Protein AF-A0A5K0VHL0-F1 (afdb_monomer_lite)

Foldseek 3Di:
DVVVVVVVVVVVVVLVVVLVVVLVVQLVVCVVVVNPPSPVSSLVVQLVVLVVQLVVLVVCCVPPDPDPDPVVVVVSSVVSNVVSVVSSVSD

Structure (mmCIF, N/CA/C/O backbone):
data_AF-A0A5K0VHL0-F1
#
_entry.id   AF-A0A5K0VHL0-F1
#
loop_
_atom_site.group_PDB
_atom_site.id
_atom_site.type_symbol
_atom_site.label_atom_id
_atom_site.label_alt_id
_atom_site.label_comp_id
_atom_site.label_asym_id
_atom_site.label_entity_id
_atom_site.label_seq_id
_atom_site.pdbx_PDB_ins_code
_atom_site.Cartn_x
_atom_site.Cartn_y
_atom_site.Cartn_z
_atom_site.occupancy
_atom_site.B_iso_or_equiv
_atom_site.auth_seq_id
_atom_site.auth_comp_id
_atom_site.auth_asym_id
_atom_site.auth_atom_id
_atom_site.pdbx_PDB_model_num
ATOM 1 N N . VAL A 1 1 ? 0.742 -4.759 24.848 1.00 50.19 1 VAL A N 1
ATOM 2 C CA . VAL A 1 1 ? 0.384 -3.577 24.024 1.00 50.19 1 VAL A CA 1
ATOM 3 C C . VAL A 1 1 ? 1.458 -3.254 22.974 1.00 50.19 1 VAL A C 1
ATOM 5 O O . VAL A 1 1 ? 1.102 -3.130 21.814 1.00 50.19 1 VAL A O 1
ATOM 8 N N . TYR A 1 2 ? 2.759 -3.248 23.304 1.00 52.38 2 TYR A N 1
ATOM 9 C CA . TYR A 1 2 ? 3.854 -2.988 22.339 1.00 52.38 2 TYR A CA 1
ATOM 10 C C . TYR A 1 2 ? 4.132 -4.089 21.292 1.00 52.38 2 TYR A C 1
ATOM 12 O O . TYR A 1 2 ? 4.617 -3.790 20.206 1.00 52.38 2 TYR A O 1
ATOM 20 N N . TYR A 1 3 ? 3.769 -5.348 21.563 1.00 56.03 3 TYR A N 1
ATOM 21 C CA . TYR A 1 3 ? 3.943 -6.458 20.610 1.00 56.03 3 TYR A CA 1
ATOM 22 C C . TYR A 1 3 ? 3.150 -6.286 19.308 1.00 56.03 3 TYR A C 1
ATOM 24 O O . TYR A 1 3 ? 3.593 -6.724 18.252 1.00 56.03 3 TYR A O 1
ATOM 32 N N . VAL A 1 4 ? 1.994 -5.620 19.374 1.00 67.88 4 VAL A N 1
ATOM 33 C CA . VAL A 1 4 ? 1.111 -5.428 18.216 1.00 67.88 4 VAL A CA 1
ATOM 34 C C . VAL A 1 4 ? 1.740 -4.464 17.209 1.00 67.88 4 VAL A C 1
ATOM 36 O O . VAL A 1 4 ? 1.760 -4.753 16.018 1.00 67.88 4 VAL A O 1
ATOM 39 N N . TYR A 1 5 ? 2.326 -3.361 17.686 1.00 63.75 5 TYR A N 1
ATOM 40 C CA . TYR A 1 5 ? 3.013 -2.392 16.829 1.00 63.75 5 TYR A CA 1
ATOM 41 C C . TYR A 1 5 ? 4.298 -2.960 16.214 1.00 63.75 5 TYR A C 1
ATOM 43 O O . TYR A 1 5 ? 4.543 -2.756 15.027 1.00 63.75 5 TYR A O 1
ATOM 51 N N . GLY A 1 6 ? 5.083 -3.725 16.983 1.00 73.12 6 GLY A N 1
ATOM 52 C CA . GLY A 1 6 ? 6.280 -4.395 16.460 1.00 73.12 6 GLY A CA 1
ATOM 53 C C . GLY A 1 6 ? 5.955 -5.436 15.383 1.00 73.12 6 GLY A C 1
ATOM 54 O O . GLY A 1 6 ? 6.618 -5.487 14.350 1.00 73.12 6 GLY A O 1
ATOM 55 N N . PHE A 1 7 ? 4.890 -6.220 15.580 1.00 72.88 7 PHE A N 1
ATOM 56 C CA . PHE A 1 7 ? 4.440 -7.205 14.596 1.00 72.88 7 PHE A CA 1
ATOM 57 C C . PHE A 1 7 ? 3.922 -6.549 13.309 1.00 72.88 7 PHE A C 1
ATOM 59 O O . PHE A 1 7 ? 4.267 -6.998 12.219 1.00 72.88 7 PHE A O 1
ATOM 66 N N . MET A 1 8 ? 3.157 -5.454 13.407 1.00 74.44 8 MET A N 1
ATOM 67 C CA . MET A 1 8 ? 2.704 -4.719 12.219 1.00 74.44 8 MET A CA 1
ATOM 68 C C . MET A 1 8 ? 3.867 -4.119 11.419 1.00 74.44 8 MET A C 1
ATOM 70 O O . MET A 1 8 ? 3.838 -4.167 10.191 1.00 74.44 8 MET A O 1
ATOM 74 N N . LEU A 1 9 ? 4.908 -3.616 12.091 1.00 74.94 9 LEU A N 1
ATOM 75 C CA . LEU A 1 9 ? 6.108 -3.095 11.428 1.00 74.94 9 LEU A CA 1
ATOM 76 C C . LEU A 1 9 ? 6.875 -4.204 10.693 1.00 74.94 9 LEU A C 1
ATOM 78 O O . LEU A 1 9 ? 7.302 -4.014 9.555 1.00 74.94 9 LEU A O 1
ATOM 82 N N . LEU A 1 10 ? 7.001 -5.380 11.309 1.00 78.62 10 LEU A N 1
ATOM 83 C CA . LEU A 1 10 ? 7.653 -6.534 10.691 1.00 78.62 10 LEU A CA 1
ATOM 84 C C . LEU A 1 10 ? 6.884 -7.013 9.451 1.00 78.62 10 LEU A C 1
ATOM 86 O O . LEU A 1 10 ? 7.488 -7.227 8.402 1.00 78.62 10 LEU A O 1
ATOM 90 N N . VAL A 1 11 ? 5.554 -7.112 9.536 1.00 79.69 11 VAL A N 1
ATOM 91 C CA . VAL A 1 11 ? 4.705 -7.457 8.383 1.00 79.69 11 VAL A CA 1
ATOM 92 C C . VAL A 1 11 ? 4.828 -6.406 7.275 1.00 79.69 11 VAL A C 1
ATOM 94 O O . VAL A 1 11 ? 4.937 -6.777 6.111 1.00 79.69 11 VAL A O 1
ATOM 97 N N . PHE A 1 12 ? 4.888 -5.114 7.614 1.00 74.62 12 PHE A N 1
ATOM 98 C CA . PHE A 1 12 ? 5.117 -4.047 6.636 1.00 74.62 12 PHE A CA 1
ATOM 99 C C . PHE A 1 12 ? 6.460 -4.204 5.902 1.00 74.62 12 PHE A C 1
ATOM 101 O O . PHE A 1 12 ? 6.492 -4.120 4.677 1.00 74.62 12 PHE A O 1
ATOM 108 N N . LEU A 1 13 ? 7.550 -4.512 6.615 1.00 79.38 13 LEU A N 1
ATOM 109 C CA . LEU A 1 13 ? 8.857 -4.770 5.995 1.00 79.38 13 LEU A CA 1
ATOM 110 C C . LEU A 1 13 ? 8.834 -5.974 5.048 1.00 79.38 13 LEU A C 1
ATOM 112 O O . LEU A 1 13 ? 9.358 -5.885 3.939 1.00 79.38 13 LEU A O 1
ATOM 116 N N . ILE A 1 14 ? 8.213 -7.086 5.458 1.00 83.31 14 ILE A N 1
ATOM 117 C CA . ILE A 1 14 ? 8.095 -8.272 4.596 1.00 83.31 14 ILE A CA 1
ATOM 118 C C . ILE A 1 14 ? 7.281 -7.936 3.346 1.00 83.31 14 ILE A C 1
ATOM 120 O O . ILE A 1 14 ? 7.677 -8.327 2.251 1.00 83.31 14 ILE A O 1
ATOM 124 N N . LEU A 1 15 ? 6.183 -7.187 3.485 1.00 77.94 15 LEU A N 1
ATOM 125 C CA . LEU A 1 15 ? 5.373 -6.760 2.344 1.00 77.94 15 LEU A CA 1
ATOM 126 C C . LEU A 1 15 ? 6.197 -5.937 1.350 1.00 77.94 15 LEU A C 1
ATOM 128 O O . LEU A 1 15 ? 6.159 -6.252 0.166 1.00 77.94 15 LEU A O 1
ATOM 132 N N . VAL A 1 16 ? 6.994 -4.971 1.821 1.00 78.00 16 VAL A N 1
ATOM 133 C CA . VAL A 1 16 ? 7.876 -4.161 0.959 1.00 78.00 16 VAL A CA 1
ATOM 134 C C . VAL A 1 16 ? 8.898 -5.033 0.224 1.00 78.00 16 VAL A C 1
ATOM 136 O O . VAL A 1 16 ? 9.079 -4.889 -0.986 1.00 78.00 16 VAL A O 1
ATOM 139 N N . ILE A 1 17 ? 9.547 -5.966 0.927 1.00 82.81 17 ILE A N 1
ATOM 140 C CA . ILE A 1 17 ? 10.541 -6.863 0.319 1.00 82.81 17 ILE A CA 1
ATOM 141 C C . ILE A 1 17 ? 9.885 -7.752 -0.741 1.00 82.81 17 ILE A C 1
ATOM 143 O O . ILE A 1 17 ? 10.396 -7.857 -1.855 1.00 82.81 17 ILE A O 1
ATOM 147 N N . VAL A 1 18 ? 8.735 -8.358 -0.427 1.00 81.56 18 VAL A N 1
ATOM 148 C CA . VAL A 1 18 ? 8.008 -9.226 -1.363 1.00 81.56 18 VAL A CA 1
ATOM 149 C C . VAL A 1 18 ? 7.552 -8.439 -2.587 1.00 81.56 18 VAL A C 1
ATOM 151 O O . VAL A 1 18 ? 7.734 -8.930 -3.699 1.00 81.56 18 VAL A O 1
ATOM 154 N N . THR A 1 19 ? 7.033 -7.216 -2.422 1.00 77.00 19 THR A N 1
ATOM 155 C CA . THR A 1 19 ? 6.655 -6.380 -3.571 1.00 77.00 19 THR A CA 1
ATOM 156 C C . THR A 1 19 ? 7.856 -6.086 -4.458 1.00 77.00 19 THR A C 1
ATOM 158 O O . THR A 1 19 ? 7.785 -6.364 -5.648 1.00 77.00 19 THR A O 1
ATOM 161 N N . VAL A 1 20 ? 8.990 -5.661 -3.890 1.00 77.94 20 VAL A N 1
ATOM 162 C CA . VAL A 1 20 ? 10.213 -5.372 -4.660 1.00 77.94 20 VAL A CA 1
ATOM 163 C C . VAL A 1 20 ? 10.708 -6.613 -5.408 1.00 77.94 20 VAL A C 1
ATOM 165 O O . VAL A 1 20 ? 11.035 -6.531 -6.592 1.00 77.94 20 VAL A O 1
ATOM 168 N N . CYS A 1 21 ? 10.725 -7.778 -4.756 1.00 81.94 21 CYS A N 1
ATOM 169 C CA . CYS A 1 21 ? 11.120 -9.028 -5.401 1.00 81.94 21 CYS A CA 1
ATOM 170 C C . CYS A 1 21 ? 10.197 -9.394 -6.571 1.00 81.94 21 CYS A C 1
ATOM 172 O O . CYS A 1 21 ? 10.691 -9.775 -7.632 1.00 81.94 21 CYS A O 1
ATOM 174 N N . VAL A 1 22 ? 8.877 -9.262 -6.407 1.00 77.81 22 VAL A N 1
ATOM 175 C CA . VAL A 1 22 ? 7.905 -9.557 -7.471 1.00 77.81 22 VAL A CA 1
ATOM 176 C C . VAL A 1 22 ? 8.085 -8.605 -8.657 1.00 77.81 22 VAL A C 1
ATOM 178 O O . VAL A 1 22 ? 8.087 -9.069 -9.798 1.00 77.81 22 VAL A O 1
ATOM 181 N N . THR A 1 23 ? 8.330 -7.313 -8.419 1.00 74.75 23 THR A N 1
ATOM 182 C CA . THR A 1 23 ? 8.577 -6.327 -9.487 1.00 74.75 23 THR A CA 1
ATOM 183 C C . THR A 1 23 ? 9.860 -6.638 -10.267 1.00 74.75 23 THR A C 1
ATOM 185 O O . THR A 1 23 ? 9.867 -6.598 -11.501 1.00 74.75 23 THR A O 1
ATOM 188 N N . ILE A 1 24 ? 10.943 -7.019 -9.579 1.00 77.38 24 ILE A N 1
ATOM 189 C CA . ILE A 1 24 ? 12.211 -7.418 -10.220 1.00 77.38 24 ILE A CA 1
ATOM 190 C C . ILE A 1 24 ? 12.024 -8.686 -11.066 1.00 77.38 24 ILE A C 1
ATOM 192 O O . ILE A 1 24 ? 12.498 -8.758 -12.198 1.00 77.38 24 ILE A O 1
ATOM 196 N N . VAL A 1 25 ? 11.307 -9.687 -10.552 1.00 79.25 25 VAL A N 1
ATOM 197 C CA . VAL A 1 25 ? 11.048 -10.927 -11.298 1.00 79.25 25 VAL A CA 1
ATOM 198 C C . VAL A 1 25 ? 10.155 -10.655 -12.516 1.00 79.25 25 VAL A C 1
ATOM 200 O O . VAL A 1 25 ? 10.453 -11.135 -13.609 1.00 79.25 25 VAL A O 1
ATOM 203 N N . GLY A 1 26 ? 9.104 -9.843 -12.365 1.00 73.38 26 GLY A N 1
ATOM 204 C CA . GLY A 1 26 ? 8.202 -9.465 -13.458 1.00 73.38 26 GLY A CA 1
ATOM 205 C C . GLY A 1 26 ? 8.913 -8.713 -14.585 1.00 73.38 26 GLY A C 1
ATOM 206 O O . GLY A 1 26 ? 8.746 -9.045 -15.760 1.00 73.38 26 GLY A O 1
ATOM 207 N N . THR A 1 27 ? 9.772 -7.754 -14.234 1.00 72.50 27 THR A N 1
ATOM 208 C CA . THR A 1 27 ? 10.601 -7.028 -15.211 1.00 72.50 27 THR A CA 1
ATOM 209 C C . THR A 1 27 ? 11.622 -7.940 -15.896 1.00 72.50 27 THR A C 1
ATOM 211 O O . THR A 1 27 ? 11.817 -7.824 -17.107 1.00 72.50 27 THR A O 1
ATOM 214 N N . TYR A 1 28 ? 12.210 -8.900 -15.173 1.00 74.75 28 TYR A N 1
ATOM 215 C CA . TYR A 1 28 ? 13.139 -9.879 -15.745 1.00 74.75 28 TYR A CA 1
ATOM 216 C C . TYR A 1 28 ? 12.468 -10.796 -16.777 1.00 74.75 28 TYR A C 1
ATOM 218 O O . TYR A 1 28 ? 13.019 -11.012 -17.860 1.00 74.75 28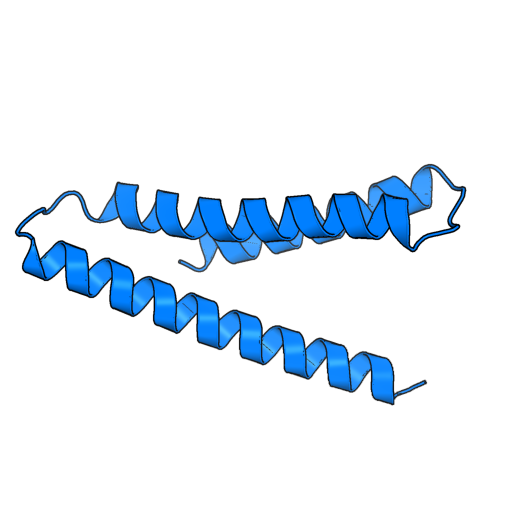 TYR A O 1
ATOM 226 N N . PHE A 1 29 ? 11.267 -11.307 -16.487 1.00 68.62 29 PHE A N 1
ATOM 227 C CA . PHE A 1 29 ? 10.503 -12.118 -17.444 1.00 68.62 29 PHE A CA 1
ATOM 228 C C . PHE A 1 29 ? 10.138 -11.333 -18.706 1.00 68.62 29 PHE A C 1
ATOM 230 O O . PHE A 1 29 ? 10.214 -11.882 -19.804 1.00 68.62 29 PHE A O 1
ATOM 237 N N . LEU A 1 30 ? 9.798 -10.048 -18.573 1.00 69.56 30 LEU A N 1
ATOM 238 C CA . LEU A 1 30 ? 9.480 -9.212 -19.728 1.00 69.56 30 LEU A CA 1
ATOM 239 C C . LEU A 1 30 ? 10.692 -8.917 -20.615 1.00 69.56 30 LEU A C 1
ATOM 241 O O . LEU A 1 30 ? 10.564 -8.958 -21.838 1.00 69.56 30 LEU A O 1
ATOM 245 N N . LEU A 1 31 ? 11.862 -8.674 -20.013 1.00 69.75 31 LEU A N 1
ATOM 246 C CA . LEU A 1 31 ? 13.114 -8.506 -20.758 1.00 69.75 31 LEU A CA 1
ATOM 247 C C . LEU A 1 31 ? 13.500 -9.781 -21.522 1.00 69.75 31 LEU A C 1
ATOM 249 O O . LEU A 1 31 ? 13.957 -9.691 -22.656 1.00 69.75 31 LEU A O 1
ATOM 253 N N . ASN A 1 32 ? 13.283 -10.963 -20.932 1.00 72.00 32 ASN A N 1
ATOM 254 C CA . ASN A 1 32 ? 13.523 -12.245 -21.608 1.00 72.00 32 ASN A CA 1
ATOM 255 C C . ASN A 1 32 ? 12.537 -12.515 -22.755 1.00 72.00 32 ASN A C 1
ATOM 257 O O . ASN A 1 32 ? 12.856 -13.269 -23.667 1.00 72.00 32 ASN A O 1
ATOM 261 N N . ALA A 1 33 ? 11.348 -11.909 -22.718 1.00 68.12 33 ALA A N 1
ATOM 262 C CA . ALA A 1 33 ? 10.322 -12.062 -23.744 1.00 68.12 33 ALA A CA 1
ATOM 263 C C . ALA A 1 33 ? 10.463 -11.069 -24.918 1.00 68.12 33 ALA A C 1
ATOM 265 O O . ALA A 1 33 ? 9.527 -10.971 -25.714 1.00 68.12 33 ALA A O 1
ATOM 266 N N . GLU A 1 34 ? 11.562 -10.297 -24.992 1.00 68.56 34 GLU A N 1
ATOM 267 C CA . GLU A 1 34 ? 11.837 -9.256 -26.012 1.00 68.56 34 GLU A CA 1
ATOM 268 C C . GLU A 1 34 ? 10.707 -8.214 -26.187 1.00 68.56 34 GLU A C 1
ATOM 270 O O . GLU A 1 34 ? 10.670 -7.434 -27.140 1.00 68.56 34 GLU A O 1
ATOM 275 N N . ASN A 1 35 ? 9.772 -8.160 -25.234 1.00 64.50 35 ASN A N 1
ATOM 276 C CA . ASN A 1 35 ? 8.614 -7.284 -25.273 1.00 64.50 35 ASN A CA 1
ATOM 277 C C . ASN A 1 35 ? 8.938 -5.973 -24.558 1.00 64.50 35 ASN A C 1
ATOM 279 O O . ASN A 1 35 ? 8.803 -5.838 -23.343 1.00 64.50 35 ASN A O 1
ATOM 283 N N . TYR A 1 36 ? 9.307 -4.961 -25.340 1.00 59.72 36 TYR A N 1
ATOM 284 C CA . TYR A 1 36 ? 9.637 -3.613 -24.860 1.00 59.72 36 TYR A CA 1
ATOM 285 C C . TYR A 1 36 ? 8.435 -2.806 -24.313 1.00 59.72 36 TYR A C 1
ATOM 287 O O . TYR A 1 36 ? 8.595 -1.655 -23.916 1.00 59.72 36 TYR A O 1
ATOM 295 N N . HIS A 1 37 ? 7.232 -3.391 -24.219 1.00 62.12 37 HIS A N 1
ATOM 296 C CA . HIS A 1 37 ? 6.045 -2.796 -23.573 1.00 62.12 37 HIS A CA 1
ATOM 297 C C . HIS A 1 37 ? 6.025 -2.987 -22.035 1.00 62.12 37 HIS A C 1
ATOM 299 O O . HIS A 1 37 ? 4.979 -3.131 -21.398 1.00 62.12 37 HIS A O 1
ATOM 305 N N . TRP A 1 38 ? 7.204 -2.947 -21.413 1.00 62.41 38 TRP A N 1
ATOM 306 C CA . TRP A 1 38 ? 7.441 -3.093 -19.972 1.00 62.41 38 TRP A CA 1
ATOM 307 C C . TRP A 1 38 ? 6.639 -2.177 -19.045 1.00 62.41 38 TRP A C 1
ATOM 309 O O . TRP A 1 38 ? 6.250 -2.598 -17.960 1.00 62.41 38 TRP A O 1
ATOM 319 N N . GLN A 1 39 ? 6.312 -0.968 -19.490 1.00 64.94 39 GLN A N 1
ATOM 320 C CA . GLN A 1 39 ? 5.727 0.067 -18.635 1.00 64.94 39 GLN A CA 1
ATOM 321 C C . GLN A 1 39 ? 4.307 -0.285 -18.166 1.00 64.94 39 GLN A C 1
ATOM 323 O O . GLN A 1 39 ? 3.988 -0.150 -16.988 1.00 64.94 39 GLN A O 1
ATOM 328 N N . TRP A 1 40 ? 3.461 -0.795 -19.066 1.00 65.00 40 TRP A N 1
ATOM 329 C CA . TRP A 1 40 ? 2.067 -1.116 -18.743 1.00 65.00 40 TRP A CA 1
ATOM 330 C C . TRP A 1 40 ? 1.932 -2.413 -17.947 1.00 65.00 40 TRP A C 1
ATOM 332 O O . TRP A 1 40 ? 1.056 -2.527 -17.094 1.00 65.00 40 TRP A O 1
ATOM 342 N N . THR A 1 41 ? 2.818 -3.378 -18.1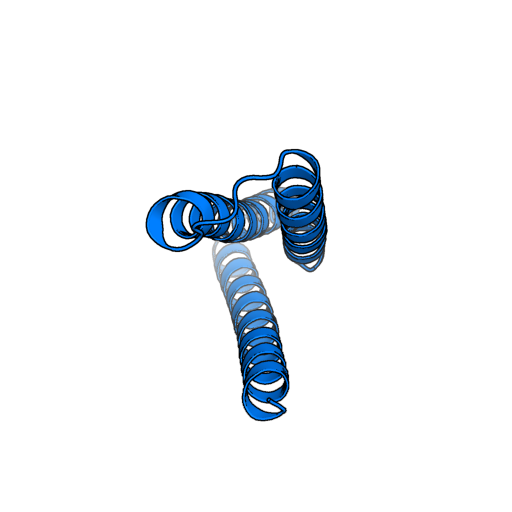89 1.00 66.31 41 THR A N 1
ATOM 343 C CA . THR A 1 41 ? 2.754 -4.697 -17.547 1.00 66.31 41 THR A CA 1
ATOM 344 C C . THR A 1 41 ? 3.260 -4.650 -16.106 1.00 66.31 41 THR A C 1
ATOM 346 O O . THR A 1 41 ? 2.637 -5.246 -15.227 1.00 66.31 41 THR A O 1
ATOM 349 N N . SER A 1 42 ? 4.316 -3.873 -15.831 1.00 65.56 42 SER A N 1
ATOM 350 C CA . SER A 1 42 ? 4.763 -3.605 -14.456 1.00 65.56 42 SER A CA 1
ATOM 351 C C . SER A 1 42 ? 3.667 -2.911 -13.644 1.00 65.56 42 SER A C 1
ATOM 353 O O . SER A 1 42 ? 3.342 -3.374 -12.548 1.00 65.56 42 SER A O 1
ATOM 355 N N . PHE A 1 43 ? 3.010 -1.901 -14.232 1.00 68.25 43 PHE A N 1
ATOM 356 C CA . PHE A 1 43 ? 1.895 -1.187 -13.605 1.00 68.25 43 PHE A CA 1
ATOM 357 C C . PHE A 1 43 ? 0.689 -2.099 -13.327 1.00 68.25 43 PHE A C 1
ATOM 359 O O . PHE A 1 43 ? 0.113 -2.056 -12.241 1.00 68.25 43 PHE A O 1
ATOM 366 N N . PHE A 1 44 ? 0.325 -2.983 -14.265 1.00 69.25 44 PHE A N 1
ATOM 367 C CA . PHE A 1 44 ? -0.781 -3.928 -14.065 1.00 69.25 44 PHE A CA 1
ATOM 368 C C . PHE A 1 44 ? -0.467 -4.981 -12.992 1.00 69.25 44 PHE A C 1
ATOM 370 O O . PHE A 1 44 ? -1.351 -5.352 -12.214 1.00 69.25 44 PHE A O 1
ATOM 377 N N . SER A 1 45 ? 0.789 -5.437 -12.910 1.00 70.50 45 SER A N 1
ATOM 378 C CA . SER A 1 45 ? 1.209 -6.382 -11.871 1.00 70.50 45 SER A CA 1
ATOM 379 C C . SER A 1 45 ? 1.111 -5.753 -10.476 1.00 70.50 45 SER A C 1
ATOM 381 O O . SER A 1 45 ? 0.533 -6.362 -9.579 1.00 70.50 45 SER A O 1
ATOM 383 N N . ALA A 1 46 ? 1.546 -4.500 -10.322 1.00 70.88 46 ALA A N 1
ATOM 384 C CA . ALA A 1 46 ? 1.494 -3.762 -9.064 1.00 70.88 46 ALA A CA 1
ATOM 385 C C . ALA A 1 46 ? 0.062 -3.390 -8.650 1.00 70.88 46 ALA A C 1
ATOM 387 O O . ALA A 1 46 ? -0.316 -3.502 -7.478 1.00 70.88 46 ALA A O 1
ATOM 388 N N . ALA A 1 47 ? -0.769 -3.006 -9.623 1.00 76.31 47 ALA A N 1
ATOM 389 C CA . ALA A 1 47 ? -2.186 -2.750 -9.401 1.00 76.31 47 ALA A CA 1
ATOM 390 C C . ALA A 1 47 ? -2.909 -4.004 -8.881 1.00 76.31 47 ALA A C 1
ATOM 392 O O . ALA A 1 47 ? -3.749 -3.901 -7.987 1.00 76.31 47 ALA A O 1
ATOM 393 N N . SER A 1 48 ? -2.556 -5.196 -9.376 1.00 76.81 48 SER A N 1
ATOM 394 C CA . SER A 1 48 ? -3.182 -6.448 -8.935 1.00 76.81 48 SER A CA 1
ATOM 395 C C . SER A 1 48 ? -2.906 -6.771 -7.457 1.00 76.81 48 SER A C 1
ATOM 397 O O . SER A 1 48 ? -3.824 -7.154 -6.725 1.00 76.81 48 SER A O 1
ATOM 399 N N . THR A 1 49 ? -1.684 -6.528 -6.975 1.00 78.94 49 THR A N 1
ATOM 400 C CA . THR A 1 49 ? -1.302 -6.707 -5.566 1.00 78.94 49 THR A CA 1
ATOM 401 C C . THR A 1 49 ? -2.004 -5.699 -4.660 1.00 78.94 49 THR A C 1
ATOM 403 O O . THR A 1 49 ? -2.546 -6.085 -3.622 1.00 78.94 49 THR A O 1
ATOM 406 N N . ALA A 1 50 ? -2.063 -4.424 -5.057 1.00 79.88 50 ALA A N 1
ATOM 407 C CA . ALA A 1 50 ? -2.778 -3.387 -4.309 1.00 79.88 50 ALA A CA 1
ATOM 408 C C . ALA A 1 50 ? -4.287 -3.681 -4.202 1.00 79.88 50 ALA A C 1
ATOM 410 O O . ALA A 1 50 ? -4.876 -3.550 -3.125 1.00 79.88 50 ALA A O 1
ATOM 411 N N . VAL A 1 51 ? -4.909 -4.150 -5.289 1.00 80.88 51 VAL A N 1
ATOM 412 C CA . VAL A 1 51 ? -6.325 -4.555 -5.309 1.00 80.88 51 VAL A CA 1
ATOM 413 C C . VAL A 1 51 ? -6.577 -5.754 -4.389 1.00 80.88 51 VAL A C 1
ATOM 415 O O . VAL A 1 51 ? -7.571 -5.760 -3.659 1.00 80.88 51 VAL A O 1
ATOM 418 N N . TYR A 1 52 ? -5.674 -6.738 -4.359 1.00 80.69 52 TYR A N 1
ATOM 419 C CA . TYR A 1 52 ? -5.789 -7.895 -3.466 1.00 80.69 52 TYR A CA 1
ATOM 420 C C . TYR A 1 52 ? -5.754 -7.490 -1.984 1.00 80.69 52 TYR A C 1
ATOM 422 O O . TYR A 1 52 ? -6.597 -7.927 -1.196 1.00 80.69 52 TYR A O 1
ATOM 430 N N . VAL A 1 53 ? -4.824 -6.608 -1.602 1.00 81.12 53 VAL A N 1
ATOM 431 C CA . VAL A 1 53 ? -4.719 -6.088 -0.226 1.00 81.12 53 VAL A CA 1
ATOM 432 C C . VAL A 1 53 ? -5.968 -5.286 0.156 1.00 81.12 53 VAL A C 1
ATOM 434 O O . VAL A 1 53 ? -6.483 -5.435 1.269 1.00 81.12 53 VAL A O 1
ATOM 437 N N . TYR A 1 54 ? -6.510 -4.493 -0.771 1.00 81.25 54 TYR A N 1
ATOM 438 C CA . TYR A 1 54 ? -7.735 -3.733 -0.535 1.00 81.25 54 TYR A CA 1
ATOM 439 C C . TYR A 1 54 ? -8.954 -4.647 -0.324 1.00 81.25 54 TYR A C 1
ATOM 441 O O . TYR A 1 54 ? -9.676 -4.489 0.664 1.00 81.25 54 TYR A O 1
ATOM 449 N N . LEU A 1 55 ? -9.139 -5.666 -1.171 1.00 82.44 55 LEU A N 1
ATOM 450 C CA . LEU A 1 55 ? -10.190 -6.682 -1.012 1.00 82.44 55 LEU A CA 1
ATOM 451 C C . LEU A 1 55 ? -10.061 -7.454 0.305 1.00 82.44 55 LEU A C 1
ATOM 453 O O . LEU A 1 55 ? -11.062 -7.693 0.986 1.00 82.44 55 LEU A O 1
ATOM 457 N N . TYR A 1 56 ? -8.836 -7.791 0.708 1.00 80.88 56 TYR A N 1
ATOM 458 C CA . TYR A 1 56 ? -8.590 -8.429 1.997 1.00 80.88 56 TYR A CA 1
ATOM 459 C C . TYR A 1 56 ? -8.992 -7.523 3.172 1.00 80.88 56 TYR A C 1
ATOM 461 O O . TYR A 1 56 ? -9.592 -7.999 4.138 1.00 80.88 56 TYR A O 1
ATOM 469 N N . SER A 1 57 ? -8.736 -6.212 3.080 1.00 80.06 57 SER A N 1
ATOM 470 C CA . SER A 1 57 ? -9.162 -5.249 4.107 1.00 80.06 57 SER A CA 1
ATOM 471 C C . SER A 1 57 ? -10.691 -5.160 4.232 1.00 80.06 57 SER A C 1
ATOM 473 O O . SER A 1 57 ? -11.205 -5.095 5.349 1.00 80.06 57 SER A O 1
ATOM 475 N N . ILE A 1 58 ? -11.424 -5.272 3.113 1.00 80.81 58 ILE A N 1
ATOM 476 C CA . ILE A 1 58 ? -12.894 -5.357 3.095 1.00 80.81 58 ILE A CA 1
ATOM 477 C C . ILE A 1 58 ? -13.358 -6.628 3.815 1.00 80.81 58 ILE A C 1
ATOM 479 O O . ILE A 1 58 ? -14.193 -6.565 4.717 1.00 80.81 58 ILE A O 1
ATOM 483 N N . TYR A 1 59 ? -12.802 -7.786 3.454 1.00 82.06 59 TYR A N 1
ATOM 484 C CA . TYR A 1 59 ? -13.156 -9.063 4.079 1.00 82.06 59 TYR A CA 1
ATOM 485 C C . TYR A 1 59 ? -12.897 -9.053 5.592 1.00 82.06 59 TYR A C 1
ATOM 487 O O . TYR A 1 59 ? -13.757 -9.449 6.383 1.00 82.06 59 TYR A O 1
ATOM 495 N N . TYR A 1 60 ? -11.736 -8.544 6.011 1.00 75.50 60 TYR A N 1
ATOM 496 C CA . TYR A 1 60 ? -11.386 -8.431 7.424 1.00 75.50 60 TYR A CA 1
ATOM 497 C C . TYR A 1 60 ? -12.350 -7.500 8.170 1.00 75.50 60 TYR A C 1
ATOM 499 O O . TYR A 1 60 ? -12.758 -7.810 9.296 1.00 75.50 60 TYR A O 1
ATOM 507 N N . TYR A 1 61 ? -12.770 -6.414 7.511 1.00 72.75 61 TYR A N 1
ATOM 508 C CA . TYR A 1 61 ? -13.742 -5.475 8.049 1.00 72.75 61 TYR A CA 1
ATOM 509 C C . TYR A 1 61 ? -15.099 -6.146 8.357 1.00 72.75 61 TYR A C 1
ATOM 511 O O . TYR A 1 61 ? -15.671 -5.933 9.429 1.00 72.75 61 TYR A O 1
ATOM 519 N N . TYR A 1 62 ? -15.587 -7.020 7.472 1.00 69.69 62 TYR A N 1
ATOM 520 C CA . TYR A 1 62 ? -16.857 -7.731 7.676 1.00 69.69 62 TYR A CA 1
ATOM 521 C C . TYR A 1 62 ? -16.766 -8.906 8.661 1.00 69.69 62 TYR A C 1
ATOM 523 O O . TYR A 1 62 ? -17.703 -9.138 9.424 1.00 69.69 62 TYR A O 1
ATOM 531 N N . VAL A 1 63 ? -15.663 -9.661 8.660 1.00 66.81 63 VAL A N 1
ATOM 532 C CA . VAL A 1 63 ? -15.567 -10.928 9.414 1.00 66.81 63 VAL A CA 1
ATOM 533 C C . VAL A 1 63 ? -15.086 -10.738 10.853 1.00 66.81 63 VAL A C 1
ATOM 535 O O . VAL A 1 63 ? -15.456 -11.518 11.735 1.00 66.81 63 VAL A O 1
ATOM 538 N N . LYS A 1 64 ? -14.248 -9.729 11.124 1.00 58.47 64 LYS A N 1
ATOM 539 C CA . LYS A 1 64 ? -13.582 -9.581 12.431 1.00 58.47 64 LYS A CA 1
ATOM 540 C C . LYS A 1 64 ? -13.967 -8.328 13.210 1.00 58.47 64 LYS A C 1
ATOM 542 O O . LYS A 1 64 ? -13.888 -8.357 14.439 1.00 58.47 64 LYS A O 1
ATOM 547 N N . THR A 1 65 ? -14.396 -7.250 12.563 1.00 55.50 65 THR A N 1
ATOM 548 C CA . THR A 1 65 ? -14.666 -5.980 13.257 1.00 55.50 65 THR A CA 1
ATOM 549 C C . THR A 1 65 ? -16.129 -5.826 13.658 1.00 55.50 65 THR A C 1
ATOM 551 O O . THR A 1 65 ? -16.995 -5.518 12.851 1.00 55.50 65 THR A O 1
ATOM 554 N N . LYS A 1 66 ? -16.397 -5.937 14.964 1.00 55.88 66 LYS A N 1
ATOM 555 C CA . LYS A 1 66 ? -17.638 -5.463 15.606 1.00 55.88 66 LYS A CA 1
ATOM 556 C C . LYS A 1 66 ? -17.578 -3.947 15.870 1.00 55.88 66 LYS A C 1
ATOM 558 O O . LYS A 1 66 ? -17.790 -3.509 16.996 1.00 55.88 66 LYS A O 1
ATOM 563 N N . MET A 1 67 ? -17.198 -3.147 14.875 1.00 55.56 67 MET A N 1
ATOM 564 C CA . MET A 1 67 ? -17.065 -1.689 15.016 1.00 55.56 67 MET A CA 1
ATOM 565 C C . MET A 1 67 ? -18.208 -0.993 14.283 1.00 55.56 67 MET A C 1
ATOM 567 O O . MET A 1 67 ? -18.189 -0.829 13.070 1.00 55.56 67 MET A O 1
ATOM 571 N N . SER A 1 68 ? -19.240 -0.616 15.036 1.00 56.81 68 SER A N 1
ATOM 572 C CA . SER A 1 68 ? -20.436 0.058 14.529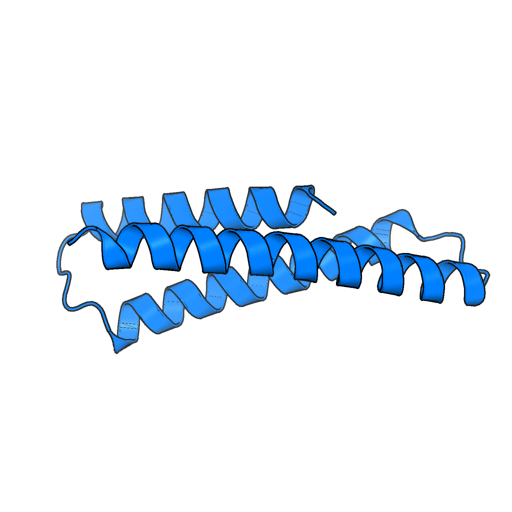 1.00 56.81 68 SER A CA 1
ATOM 573 C C . SER A 1 68 ? -20.293 1.578 14.658 1.00 56.81 68 SER A C 1
ATOM 575 O O . SER A 1 68 ? -20.778 2.180 15.614 1.00 56.81 68 SER A O 1
ATOM 577 N N . GLY A 1 69 ? -19.610 2.214 13.709 1.00 70.56 69 GLY A N 1
ATOM 578 C CA . GLY A 1 69 ? -19.541 3.674 13.632 1.00 70.56 69 GLY A CA 1
ATOM 579 C C . GLY A 1 69 ? -19.133 4.152 12.244 1.00 70.56 69 GLY A C 1
ATOM 580 O O . GLY A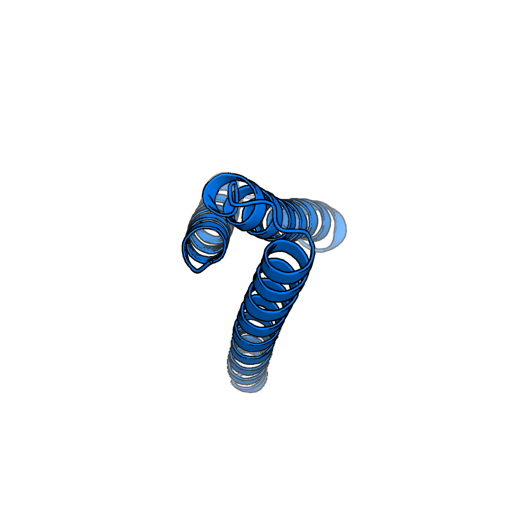 1 69 ? -18.024 3.866 11.809 1.00 70.56 69 GLY A O 1
ATOM 581 N N . PHE A 1 70 ? -20.003 4.908 11.563 1.00 66.50 70 PHE A N 1
ATOM 582 C CA . PHE A 1 70 ? -19.807 5.368 10.178 1.00 66.50 70 PHE A CA 1
ATOM 583 C C . PHE A 1 70 ? -18.452 6.067 9.963 1.00 66.50 70 PHE A C 1
ATOM 585 O O . PHE A 1 70 ? -17.702 5.701 9.058 1.00 66.50 70 PHE A O 1
ATOM 592 N N . PHE A 1 71 ? -18.077 6.983 10.863 1.00 73.44 71 PHE A N 1
ATOM 593 C CA . PHE A 1 71 ? -16.778 7.663 10.821 1.00 73.44 71 PHE A CA 1
ATOM 594 C C . PHE A 1 71 ? -15.596 6.694 10.925 1.00 73.44 71 PHE A C 1
ATOM 596 O O . PHE A 1 71 ? -14.633 6.812 10.174 1.00 73.44 71 PHE A O 1
ATOM 603 N N . GLN A 1 72 ? -15.681 5.692 11.798 1.00 70.81 72 GLN A N 1
ATOM 604 C CA . GLN A 1 72 ? -14.609 4.719 11.997 1.00 70.81 72 GLN A CA 1
ATOM 605 C C . GLN A 1 72 ? -14.384 3.847 10.754 1.00 70.81 72 GLN A C 1
ATOM 607 O O . GLN A 1 72 ? -13.239 3.559 10.401 1.00 70.81 72 GLN A O 1
ATOM 612 N N . THR A 1 73 ? -15.464 3.488 10.055 1.00 73.94 73 THR A N 1
ATOM 613 C CA . THR A 1 73 ? -15.390 2.752 8.784 1.00 73.94 73 THR A CA 1
ATOM 614 C C . THR A 1 73 ? -14.697 3.577 7.701 1.00 73.94 73 THR A C 1
ATOM 616 O O . THR A 1 73 ? -13.801 3.079 7.022 1.00 73.94 73 THR A O 1
ATOM 619 N N . SER A 1 74 ? -15.055 4.862 7.597 1.00 78.56 74 SER A N 1
ATOM 620 C CA . SER A 1 74 ? -14.541 5.765 6.570 1.00 78.56 74 SER A CA 1
ATOM 621 C C . SER A 1 74 ? -13.054 6.044 6.759 1.00 78.56 74 SER A C 1
ATOM 623 O O . SER A 1 74 ? -12.313 6.054 5.780 1.00 78.56 74 SER A O 1
ATOM 625 N N . PHE A 1 75 ? -12.596 6.239 8.000 1.00 79.00 75 PHE A N 1
ATOM 626 C CA . PHE A 1 75 ? -11.169 6.418 8.273 1.00 79.00 75 PHE A CA 1
ATOM 627 C C . PHE A 1 75 ? -10.377 5.138 7.994 1.00 79.00 75 PHE A C 1
ATOM 629 O O . PHE A 1 75 ? -9.336 5.214 7.348 1.00 79.00 75 PHE A O 1
ATOM 636 N N . TYR A 1 76 ? -10.873 3.965 8.406 1.00 80.38 76 TYR A N 1
ATOM 637 C CA . TYR A 1 76 ? -10.204 2.689 8.126 1.00 80.38 76 TYR A CA 1
ATOM 638 C C . TYR A 1 76 ? -10.033 2.459 6.621 1.00 80.38 76 TYR A C 1
ATOM 640 O O . TYR A 1 76 ? -8.915 2.228 6.162 1.00 80.38 76 TYR A O 1
ATOM 648 N N . PHE A 1 77 ? -11.113 2.613 5.851 1.00 80.88 77 PHE A N 1
ATOM 649 C CA . PHE A 1 77 ? -11.073 2.488 4.396 1.00 80.88 77 PHE A CA 1
ATOM 650 C C . PHE A 1 77 ? -10.213 3.554 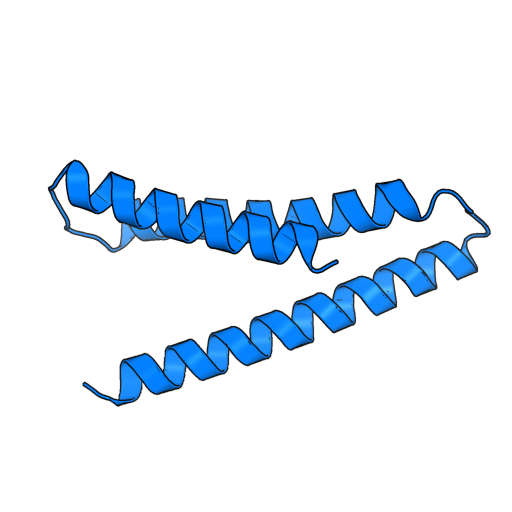3.718 1.00 80.88 77 PHE A C 1
ATOM 652 O O . PHE A 1 77 ? -9.532 3.254 2.742 1.00 80.88 77 PHE A O 1
ATOM 659 N N . GLY A 1 78 ? -10.214 4.786 4.229 1.00 82.94 78 GLY A N 1
ATOM 660 C CA . GLY A 1 78 ? -9.368 5.859 3.711 1.00 82.94 78 GLY A CA 1
ATOM 661 C C . GLY A 1 78 ? -7.878 5.555 3.879 1.00 82.94 78 GLY A C 1
ATOM 662 O O . GLY A 1 78 ? -7.110 5.684 2.925 1.00 82.94 78 GLY A O 1
ATOM 663 N N . TYR A 1 79 ? -7.469 5.087 5.061 1.00 79.25 79 TYR A N 1
ATOM 664 C CA . TYR A 1 79 ? -6.077 4.717 5.319 1.00 79.25 79 TYR A CA 1
ATOM 665 C C . TYR A 1 79 ? -5.643 3.483 4.524 1.00 79.25 79 TYR A C 1
ATOM 667 O O . TYR A 1 79 ? -4.546 3.487 3.963 1.00 79.25 79 TYR A O 1
ATOM 675 N N . THR A 1 80 ? -6.485 2.448 4.422 1.00 82.50 80 THR A N 1
ATOM 676 C CA . THR A 1 80 ? -6.154 1.266 3.610 1.00 82.50 80 THR A CA 1
ATOM 677 C C . THR A 1 80 ? -6.085 1.606 2.125 1.00 82.50 80 THR A C 1
ATOM 679 O O . THR A 1 80 ? -5.209 1.088 1.436 1.00 82.50 80 THR A O 1
ATOM 682 N N . LEU A 1 81 ? -6.923 2.522 1.632 1.00 81.38 81 LEU A N 1
ATOM 683 C CA . LEU A 1 81 ? -6.882 2.987 0.245 1.00 81.38 81 LEU A CA 1
ATOM 684 C C . LEU A 1 81 ? -5.615 3.804 -0.043 1.00 81.38 81 LEU A C 1
ATOM 686 O O . LEU A 1 81 ? -4.937 3.521 -1.027 1.00 81.38 81 LEU A O 1
ATOM 690 N N . MET A 1 82 ? -5.235 4.748 0.828 1.00 82.19 82 MET A N 1
ATOM 691 C CA . MET A 1 82 ? -3.969 5.484 0.675 1.00 82.19 82 MET A CA 1
ATOM 692 C C . MET A 1 82 ? -2.749 4.561 0.710 1.00 82.19 82 MET A C 1
ATOM 694 O O . MET A 1 82 ? -1.817 4.736 -0.072 1.00 82.19 82 MET A O 1
ATOM 698 N N . PHE A 1 83 ? -2.773 3.546 1.572 1.00 82.75 83 PHE A N 1
ATOM 699 C CA . PHE A 1 83 ? -1.721 2.540 1.640 1.00 82.75 83 PHE A CA 1
ATOM 700 C C . PHE A 1 83 ? -1.634 1.696 0.359 1.00 82.75 83 PHE A C 1
ATOM 702 O O . PHE A 1 83 ? -0.546 1.508 -0.182 1.00 82.75 83 PHE A O 1
ATOM 709 N N . CYS A 1 84 ? -2.773 1.226 -0.159 1.00 82.50 84 CYS A N 1
ATOM 710 C CA . CYS A 1 84 ? -2.821 0.447 -1.398 1.00 82.50 84 CYS A CA 1
ATOM 711 C C . CYS A 1 84 ? -2.386 1.280 -2.610 1.00 82.50 84 CYS A C 1
ATOM 713 O O . CYS A 1 84 ? -1.666 0.767 -3.462 1.00 82.50 84 CYS A O 1
ATOM 715 N N . LEU A 1 85 ? -2.753 2.566 -2.669 1.00 80.38 85 LEU A N 1
ATOM 716 C CA . LEU A 1 85 ? -2.257 3.483 -3.698 1.00 80.38 85 LEU A CA 1
ATOM 717 C C . LEU A 1 85 ? -0.738 3.662 -3.605 1.00 80.38 85 LEU A C 1
ATOM 719 O O . LEU A 1 85 ? -0.060 3.575 -4.622 1.00 80.38 85 LEU A O 1
ATOM 723 N N . GLY A 1 86 ? -0.193 3.843 -2.399 1.00 81.31 86 GLY A N 1
ATOM 724 C CA . GLY A 1 86 ? 1.254 3.922 -2.191 1.00 81.31 86 GLY A CA 1
ATOM 725 C C . GLY A 1 86 ? 1.988 2.660 -2.656 1.00 81.31 86 GLY A C 1
ATOM 726 O O . GLY A 1 86 ? 2.991 2.763 -3.355 1.00 81.31 86 GLY A O 1
ATOM 727 N N . LEU A 1 87 ? 1.459 1.474 -2.339 1.00 75.81 87 LEU A N 1
ATOM 728 C CA . LEU A 1 87 ? 2.008 0.196 -2.810 1.00 75.81 87 LEU A CA 1
ATOM 729 C C . LEU A 1 87 ? 1.901 0.020 -4.329 1.00 75.81 87 LEU A C 1
ATOM 731 O O . LEU A 1 87 ? 2.837 -0.485 -4.942 1.00 75.81 87 LEU A O 1
ATOM 735 N N . GLY A 1 88 ? 0.791 0.447 -4.935 1.00 75.62 88 GLY A 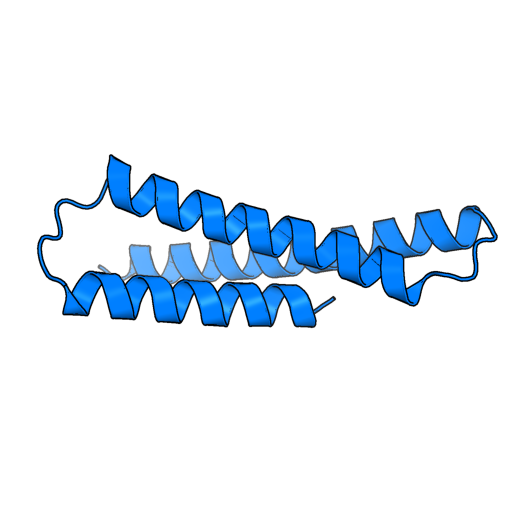N 1
ATOM 736 C CA . GLY A 1 88 ? 0.600 0.389 -6.384 1.00 75.62 88 GLY A CA 1
ATOM 737 C C . GLY A 1 88 ? 1.519 1.337 -7.164 1.00 75.62 88 GLY A C 1
ATOM 738 O O . GLY A 1 88 ? 1.804 1.060 -8.321 1.00 75.62 88 GLY A O 1
ATOM 739 N N . ILE A 1 89 ? 1.988 2.425 -6.537 1.00 73.25 89 ILE A N 1
ATOM 740 C CA . ILE A 1 89 ? 2.912 3.416 -7.126 1.00 73.25 89 ILE A CA 1
ATOM 741 C C . ILE A 1 89 ? 4.390 3.070 -6.857 1.00 73.25 89 ILE A C 1
ATOM 743 O O . ILE A 1 89 ? 5.268 3.512 -7.589 1.00 73.25 89 ILE A O 1
ATOM 747 N N . LEU A 1 90 ? 4.686 2.300 -5.803 1.00 68.75 90 LEU A N 1
ATOM 748 C CA . LEU A 1 90 ? 6.050 1.900 -5.417 1.00 68.75 90 LEU A CA 1
ATOM 749 C C . LEU A 1 90 ? 6.734 0.935 -6.406 1.00 68.75 90 LEU A C 1
ATOM 751 O O . LEU A 1 90 ? 7.917 0.642 -6.233 1.00 68.75 90 LEU A O 1
ATOM 755 N N . CYS A 1 91 ? 6.005 0.437 -7.405 1.00 61.78 91 CYS A N 1
ATOM 756 C CA . CYS A 1 91 ? 6.469 -0.493 -8.432 1.00 61.78 91 CYS A CA 1
ATOM 757 C C . CYS A 1 91 ? 6.392 0.162 -9.814 1.00 61.78 91 CYS A C 1
ATOM 759 O O . CYS A 1 91 ? 7.281 -0.138 -10.641 1.00 61.78 91 CYS A O 1
#

Organism: NCBI:txid210225

Radius of gyration: 16.29 Å; chains: 1; bounding box: 34×20×50 Å

Sequence (91 aa):
VYYVYGFMLLVFLILVIVTVCVTIVGTYFLLNAENYHWQWTSFFSAASTAVYVYLYSIYYYYVKTKMSGFFQTSFYFGYTLMFCLGLGILC

InterPro domains:
  IPR004240 Nonaspanin (TM9SF) [PF02990] (1-70)
  IPR004240 Nonaspanin (TM9SF) [PTHR10766] (1-91)

pLDDT: mean 73.05, std 8.17, range [50.19, 83.31]

Secondary structure (DSSP, 8-state):
-HHHHHHHHHHHHHHHHHHHHHHHHHHHHHHHTT---HHHHHHHHHHHHHHHHHHHHHHHHHHH-----HHHHHHHHHHHHHHHHHHHH--